Protein AF-A0A976GXJ4-F1 (afdb_monomer)

Solvent-accessible surface area (backbone atoms only — not comparable to full-atom values): 6337 Å² total; per-residue (Å²): 135,76,74,53,68,54,73,50,77,48,75,59,92,49,40,37,40,36,42,38,40,41,40,47,87,89,69,50,74,49,77,41,42,37,38,31,40,56,53,97,73,29,36,42,34,39,32,88,69,38,97,61,32,51,31,41,36,36,75,70,54,93,60,26,36,39,35,39,39,39,38,70,55,95,91,38,47,35,37,37,45,31,43,36,35,54,80,45,102,52,32,34,42,34,41,40,35,38,18,54,74,80,40,82,72,50,74,48,78,48,79,47,70,64,78,134

Mean predicted aligned error: 4.75 Å

Foldseek 3Di:
DDKDKDKDWDDDPFKIKMWIWIADPVRDIDIWIKIWGDDPQKTWIDTPRAPQWTKIWHDPDPQKIWMWIWHADPNWIKIKTKIWHDPDPFKIKMKIWIDTNNHTDDIDIDIGGHDD

Structure (mmCIF, N/CA/C/O backbone):
data_AF-A0A976GXJ4-F1
#
_entry.id   AF-A0A976GXJ4-F1
#
loop_
_atom_site.group_PDB
_atom_site.id
_atom_site.type_symbol
_atom_site.label_atom_id
_atom_site.label_alt_id
_atom_site.label_comp_id
_atom_site.label_asym_id
_atom_site.label_entity_id
_atom_site.label_seq_id
_atom_site.pdbx_PDB_ins_code
_atom_site.Cartn_x
_atom_site.Cartn_y
_atom_site.Cartn_z
_atom_site.occupancy
_atom_site.B_iso_or_equiv
_atom_site.auth_seq_id
_atom_site.auth_comp_id
_atom_site.auth_asym_id
_atom_site.auth_atom_id
_atom_site.pdbx_PDB_model_num
ATOM 1 N N . MET A 1 1 ? 19.105 -3.225 9.639 1.00 48.00 1 MET A N 1
ATOM 2 C CA . MET A 1 1 ? 18.905 -1.930 8.961 1.00 48.00 1 MET A CA 1
ATOM 3 C C . MET A 1 1 ? 17.707 -1.280 9.631 1.00 48.00 1 MET A C 1
ATOM 5 O O . MET A 1 1 ? 16.607 -1.789 9.471 1.00 48.00 1 MET A O 1
ATOM 9 N N . GLU A 1 2 ? 17.917 -0.284 10.491 1.00 47.00 2 GLU A N 1
ATOM 10 C CA . GLU A 1 2 ? 16.800 0.432 11.121 1.00 47.00 2 GLU A CA 1
ATOM 11 C C . GLU A 1 2 ? 16.298 1.499 10.155 1.00 47.00 2 GLU A C 1
ATOM 13 O O . GLU A 1 2 ? 17.052 2.379 9.750 1.00 47.00 2 GLU A O 1
ATOM 18 N N . LEU A 1 3 ? 15.033 1.389 9.764 1.00 57.44 3 LEU A N 1
ATOM 19 C CA . LEU A 1 3 ? 14.356 2.358 8.919 1.00 57.44 3 LEU A CA 1
ATOM 20 C C . LEU A 1 3 ? 13.410 3.146 9.821 1.00 57.44 3 LEU A C 1
ATOM 22 O O . LEU A 1 3 ? 12.465 2.584 10.376 1.00 57.44 3 LEU A O 1
ATOM 26 N N . LYS A 1 4 ? 13.691 4.437 10.013 1.00 73.25 4 LYS A N 1
ATOM 27 C CA . LYS A 1 4 ? 12.812 5.322 10.779 1.00 73.25 4 LYS A CA 1
ATOM 28 C C . LYS A 1 4 ? 11.875 6.007 9.8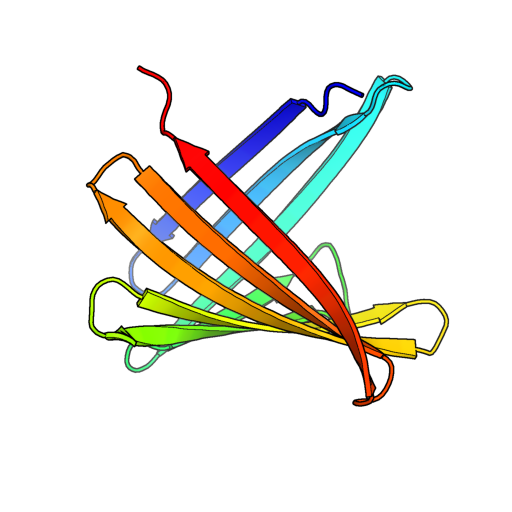05 1.00 73.25 4 LYS A C 1
ATOM 30 O O . LYS A 1 4 ? 12.302 6.766 8.939 1.00 73.25 4 LYS A O 1
ATOM 35 N N . GLY A 1 5 ? 10.593 5.698 9.940 1.00 78.25 5 GLY A N 1
ATOM 36 C CA . GLY A 1 5 ? 9.545 6.299 9.137 1.00 78.25 5 GLY A CA 1
ATOM 37 C C . GLY A 1 5 ? 8.430 6.835 10.015 1.00 78.25 5 GLY A C 1
ATOM 38 O O . GLY A 1 5 ? 8.030 6.182 10.977 1.00 78.25 5 GLY A O 1
ATOM 39 N N . ASN A 1 6 ? 7.907 8.004 9.665 1.00 83.75 6 ASN A N 1
ATOM 40 C CA . ASN A 1 6 ? 6.625 8.474 10.174 1.00 83.75 6 ASN A CA 1
ATOM 41 C C . ASN A 1 6 ? 5.676 8.714 9.003 1.00 83.75 6 ASN A C 1
ATOM 43 O O . ASN A 1 6 ? 6.099 8.979 7.877 1.00 83.75 6 ASN A O 1
ATOM 47 N N . PHE A 1 7 ? 4.388 8.571 9.274 1.00 86.31 7 PHE A N 1
ATOM 48 C CA . PHE A 1 7 ? 3.342 8.892 8.323 1.00 86.31 7 PHE A CA 1
ATOM 49 C C . PHE A 1 7 ? 2.284 9.712 9.042 1.00 86.31 7 PHE A C 1
ATOM 51 O O . PHE A 1 7 ? 1.877 9.374 10.155 1.00 86.31 7 PHE A O 1
ATOM 58 N N . THR A 1 8 ? 1.839 10.776 8.389 1.00 90.44 8 THR A N 1
ATOM 59 C CA . THR A 1 8 ? 0.738 11.606 8.866 1.00 90.44 8 THR A CA 1
ATOM 60 C C . THR A 1 8 ? -0.369 11.564 7.835 1.00 90.44 8 THR A C 1
ATOM 62 O O . THR A 1 8 ? -0.104 11.662 6.638 1.00 90.44 8 THR A O 1
ATOM 65 N N . ILE A 1 9 ? -1.600 11.384 8.306 1.00 92.75 9 ILE A N 1
ATOM 66 C CA . ILE A 1 9 ? -2.795 11.286 7.473 1.00 92.75 9 ILE A CA 1
ATOM 67 C C . ILE A 1 9 ? -3.775 12.363 7.928 1.00 92.75 9 ILE A C 1
ATOM 69 O O . ILE A 1 9 ? -4.019 12.516 9.125 1.00 92.75 9 ILE A O 1
ATOM 73 N N . TRP A 1 10 ? -4.361 13.067 6.965 1.00 95.00 10 TRP A N 1
ATOM 74 C CA . TRP A 1 10 ? -5.452 14.010 7.170 1.00 95.00 10 TRP A CA 1
ATOM 75 C C . TRP A 1 10 ? -6.601 13.646 6.240 1.00 95.00 10 TRP A C 1
ATOM 77 O O . TRP A 1 10 ? -6.397 13.399 5.051 1.00 95.00 10 TRP A O 1
ATOM 87 N N . ILE A 1 11 ? -7.812 13.624 6.788 1.00 93.44 11 ILE A N 1
ATOM 88 C CA . ILE A 1 11 ? -9.040 13.407 6.027 1.00 93.44 11 ILE A CA 1
ATOM 89 C C . ILE A 1 11 ? -9.964 14.584 6.327 1.00 93.44 11 ILE A C 1
ATOM 91 O O . ILE A 1 11 ? -10.296 14.825 7.488 1.00 93.44 11 ILE A O 1
ATOM 95 N N . GLN A 1 12 ? -10.358 15.328 5.292 1.00 94.50 12 GLN A N 1
ATOM 96 C CA . GLN A 1 12 ? -11.275 16.463 5.404 1.00 94.50 12 GLN A CA 1
ATOM 97 C C . GLN A 1 12 ? -12.392 16.323 4.369 1.00 94.50 12 GLN A C 1
ATOM 99 O O . GLN A 1 12 ? -12.172 16.471 3.169 1.00 94.50 12 GLN A O 1
ATOM 104 N N . GLY A 1 13 ? -13.612 16.043 4.834 1.00 93.69 13 GLY A N 1
ATOM 105 C CA . GLY A 1 13 ? -14.724 15.728 3.936 1.00 93.69 13 GLY A CA 1
ATOM 106 C C . GLY A 1 13 ? -14.412 14.476 3.116 1.00 93.69 13 GLY A C 1
ATOM 107 O O . GLY A 1 13 ? -14.201 13.408 3.685 1.00 93.69 13 GLY A O 1
ATOM 108 N N . ASN A 1 14 ? -14.366 14.616 1.791 1.00 94.62 14 ASN A N 1
ATOM 109 C CA . ASN A 1 14 ? -13.982 13.543 0.874 1.00 94.62 14 ASN A CA 1
ATOM 110 C C . ASN A 1 14 ? -12.500 13.582 0.463 1.00 94.62 14 ASN A C 1
ATOM 112 O O . ASN A 1 14 ? -12.079 12.730 -0.309 1.00 94.62 14 ASN A O 1
ATOM 116 N N . GLN A 1 15 ? -11.716 14.540 0.958 1.00 96.56 15 GLN A N 1
ATOM 117 C CA . GLN A 1 15 ? -10.308 14.687 0.601 1.00 96.56 15 GLN A CA 1
ATOM 118 C C . GLN A 1 15 ? -9.421 13.888 1.553 1.00 96.56 15 GLN A C 1
ATOM 120 O O . GLN A 1 15 ? -9.615 13.899 2.772 1.00 96.56 15 GLN A O 1
ATOM 125 N N . TYR A 1 16 ? -8.426 13.221 0.983 1.00 95.69 16 TYR A N 1
ATOM 126 C CA . TYR A 1 16 ? -7.410 12.442 1.672 1.00 95.69 16 TYR A CA 1
ATOM 127 C C . TYR A 1 16 ? -6.032 13.032 1.390 1.00 95.69 16 TYR A C 1
ATOM 129 O O . TYR A 1 16 ? -5.659 13.252 0.238 1.00 95.69 16 TYR A O 1
ATOM 137 N N . HIS A 1 17 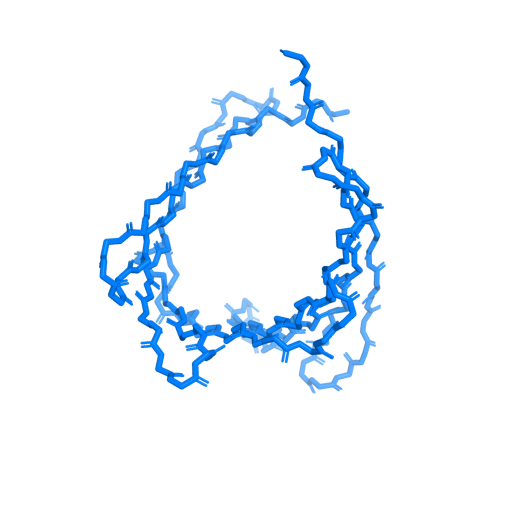? -5.241 13.218 2.440 1.00 95.81 17 HIS A N 1
ATOM 138 C CA . HIS A 1 17 ? -3.847 13.622 2.340 1.00 95.81 17 HIS A CA 1
ATOM 139 C C . HIS A 1 17 ? -2.989 12.733 3.229 1.00 95.81 17 HIS A C 1
ATOM 141 O O . HIS A 1 17 ? -3.319 12.498 4.391 1.00 95.81 17 HIS A O 1
ATOM 147 N N . GLN A 1 18 ? -1.859 12.276 2.700 1.00 94.50 18 GLN A N 1
ATOM 148 C CA . GLN A 1 18 ? -0.858 11.540 3.457 1.00 94.50 18 GLN A CA 1
ATOM 149 C C . GLN A 1 18 ? 0.543 12.038 3.117 1.00 94.50 18 GLN A C 1
ATOM 151 O O . GLN A 1 18 ? 0.899 12.196 1.949 1.00 94.50 18 GLN A O 1
ATOM 156 N N . VAL A 1 19 ? 1.354 12.225 4.155 1.00 94.50 19 VAL A N 1
ATOM 157 C CA . VAL A 1 19 ? 2.780 12.532 4.041 1.00 94.50 19 VAL A CA 1
ATOM 158 C C . VAL A 1 19 ? 3.563 11.430 4.732 1.00 94.50 19 VAL A C 1
ATOM 160 O O . VAL A 1 19 ? 3.364 11.187 5.922 1.00 94.50 19 VAL A O 1
ATOM 163 N N . ASN A 1 20 ? 4.461 10.782 3.991 1.00 91.50 20 ASN A N 1
ATOM 164 C CA . ASN A 1 20 ? 5.380 9.784 4.525 1.00 91.50 20 ASN A CA 1
ATOM 165 C C . ASN A 1 20 ? 6.785 10.371 4.558 1.00 91.50 20 ASN A C 1
ATOM 167 O O . ASN A 1 20 ? 7.295 10.797 3.525 1.00 91.50 20 ASN A O 1
ATOM 171 N N . ASN A 1 21 ? 7.426 10.334 5.718 1.00 90.94 21 ASN A N 1
ATOM 172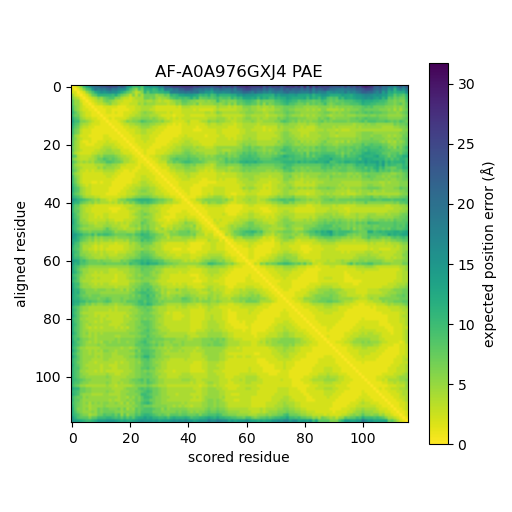 C CA . ASN A 1 21 ? 8.817 10.729 5.881 1.00 90.94 21 ASN A CA 1
ATOM 173 C C . ASN A 1 21 ? 9.656 9.496 6.193 1.00 90.94 21 ASN A C 1
ATOM 175 O O . ASN A 1 21 ? 9.319 8.747 7.110 1.00 90.94 21 ASN A O 1
ATOM 179 N N . TYR A 1 22 ? 10.751 9.323 5.462 1.00 88.56 22 TYR A N 1
ATOM 180 C CA . TYR A 1 22 ? 11.715 8.243 5.638 1.00 88.56 22 TYR A CA 1
ATOM 181 C C . TYR A 1 22 ? 13.108 8.815 5.881 1.00 88.56 22 TYR A C 1
ATOM 183 O O . TYR A 1 22 ? 13.522 9.746 5.190 1.00 88.56 22 TYR A O 1
ATOM 191 N N . GLU A 1 23 ? 13.829 8.228 6.832 1.00 89.81 23 GLU A N 1
ATOM 192 C CA . GLU A 1 23 ? 15.256 8.450 7.059 1.00 89.81 23 GLU A CA 1
ATOM 193 C C . GLU A 1 23 ? 16.001 7.122 6.888 1.00 89.81 23 GLU A C 1
ATOM 195 O O . GLU A 1 23 ? 15.651 6.110 7.509 1.00 89.81 23 GLU A O 1
ATOM 200 N N . TYR A 1 24 ? 16.999 7.128 6.008 1.00 85.56 24 TYR A N 1
ATOM 201 C CA . TYR A 1 24 ? 17.810 5.961 5.675 1.00 85.56 24 TYR A CA 1
ATOM 202 C C . TYR A 1 24 ? 19.097 5.933 6.505 1.00 85.56 24 TYR A C 1
ATOM 204 O O . TYR A 1 24 ? 19.512 6.926 7.101 1.00 85.56 24 TYR A O 1
ATOM 212 N N . SER A 1 25 ? 19.759 4.775 6.535 1.00 85.06 25 SER A N 1
ATOM 213 C CA . SER A 1 25 ? 20.984 4.568 7.319 1.00 85.06 25 SER A CA 1
ATOM 214 C C . SER A 1 25 ? 22.169 5.426 6.869 1.00 85.06 25 SER A C 1
ATOM 216 O O . SER A 1 25 ? 23.089 5.638 7.650 1.00 85.06 25 SER A O 1
ATOM 218 N N . ASP A 1 26 ? 22.157 5.904 5.624 1.00 88.69 26 ASP A N 1
ATOM 219 C CA . ASP A 1 26 ? 23.149 6.841 5.085 1.00 88.69 26 ASP A CA 1
ATOM 220 C C . ASP A 1 26 ? 22.848 8.311 5.446 1.00 88.69 26 ASP A C 1
ATOM 222 O O . ASP A 1 26 ? 23.575 9.213 5.035 1.00 88.69 26 ASP A O 1
ATOM 226 N N . GLY A 1 27 ? 21.786 8.560 6.222 1.00 88.94 27 GLY A N 1
ATOM 227 C CA . GLY A 1 27 ? 21.324 9.891 6.611 1.00 88.94 27 GLY A CA 1
ATOM 228 C C . GLY A 1 27 ? 20.479 10.595 5.547 1.00 88.94 27 GLY A C 1
ATOM 229 O O . GLY A 1 27 ? 20.007 11.709 5.792 1.00 88.94 27 GLY A O 1
ATOM 230 N N . SER A 1 28 ? 20.256 9.978 4.382 1.00 88.81 28 SER A N 1
ATOM 231 C CA . SER A 1 28 ? 19.358 10.533 3.374 1.00 88.81 28 SER A CA 1
ATOM 232 C C . SER A 1 28 ? 17.912 10.533 3.874 1.00 88.81 28 SER A C 1
ATOM 234 O O . SER A 1 28 ? 17.494 9.702 4.688 1.00 88.81 28 SER A O 1
ATOM 236 N N . ARG A 1 29 ? 17.137 11.514 3.404 1.00 91.62 29 ARG A N 1
ATOM 237 C CA . ARG A 1 29 ? 15.741 11.710 3.796 1.00 91.62 29 ARG A CA 1
ATOM 238 C C . ARG A 1 29 ? 14.861 11.824 2.571 1.00 91.62 29 ARG A C 1
ATOM 240 O O . ARG A 1 29 ? 15.197 12.536 1.628 1.00 91.62 29 ARG A O 1
ATOM 247 N N . VAL A 1 30 ? 13.718 11.153 2.613 1.00 91.62 30 VAL A N 1
ATOM 248 C CA . VAL A 1 30 ? 12.720 11.193 1.545 1.00 91.62 30 VAL A CA 1
ATOM 249 C C . VAL A 1 30 ? 11.363 11.523 2.145 1.00 91.62 30 VAL A C 1
ATOM 251 O O . VAL A 1 30 ? 10.914 10.864 3.080 1.00 91.62 30 VAL A O 1
ATOM 254 N N . GLN A 1 31 ? 10.709 12.535 1.579 1.00 93.12 31 GLN A N 1
ATOM 255 C CA . GLN A 1 31 ? 9.322 12.874 1.872 1.00 93.12 31 GLN A CA 1
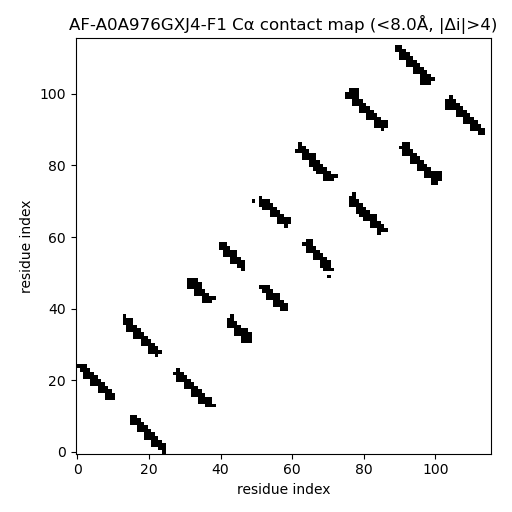ATOM 256 C C . GLN A 1 31 ? 8.460 12.523 0.659 1.00 93.12 31 GLN A C 1
ATOM 258 O O . GLN A 1 31 ? 8.676 13.051 -0.433 1.00 93.12 31 GLN A O 1
ATOM 263 N N . LEU A 1 32 ? 7.469 11.659 0.860 1.00 91.31 32 LEU A N 1
ATOM 264 C CA . LEU A 1 32 ? 6.500 11.270 -0.157 1.00 91.31 32 LEU A CA 1
ATOM 265 C C . LEU A 1 32 ? 5.136 11.861 0.172 1.00 91.31 32 LEU A C 1
ATOM 267 O O . LEU A 1 32 ? 4.665 11.757 1.304 1.00 91.31 32 LEU A O 1
ATOM 271 N N . ASN A 1 33 ? 4.500 12.452 -0.832 1.00 93.88 33 ASN A N 1
ATOM 272 C CA . ASN A 1 33 ? 3.196 13.083 -0.708 1.00 93.88 33 ASN A CA 1
ATOM 273 C C . ASN A 1 33 ? 2.167 12.306 -1.528 1.00 93.88 33 ASN A C 1
ATOM 275 O O . ASN A 1 33 ? 2.342 12.085 -2.731 1.00 93.88 33 ASN A O 1
ATOM 279 N N . PHE A 1 34 ? 1.077 11.926 -0.872 1.00 93.50 34 PHE A N 1
ATOM 280 C CA . PHE A 1 34 ? -0.061 11.248 -1.475 1.00 93.50 34 PHE A CA 1
ATOM 281 C C . PHE A 1 34 ? -1.325 12.045 -1.199 1.00 93.50 34 PHE A C 1
ATOM 283 O O . PHE A 1 34 ? -1.522 12.592 -0.113 1.00 93.50 34 PHE A O 1
ATOM 290 N N . GLN A 1 35 ? -2.172 12.123 -2.208 1.00 95.31 35 GLN A N 1
ATOM 291 C CA . GLN A 1 35 ? -3.424 12.857 -2.188 1.00 95.31 35 GLN A CA 1
ATOM 292 C C . GLN A 1 35 ? -4.501 11.950 -2.765 1.00 95.31 35 GLN A C 1
ATOM 294 O O . GLN A 1 35 ? -4.193 11.016 -3.507 1.00 95.31 35 GLN A O 1
ATOM 299 N N . GLY A 1 36 ? -5.754 12.180 -2.415 1.00 95.50 36 GLY A N 1
ATOM 300 C CA . GLY A 1 36 ? -6.829 11.369 -2.944 1.00 95.50 36 GLY A CA 1
ATOM 301 C C . GLY A 1 36 ? -8.208 11.889 -2.611 1.00 95.50 36 GLY A C 1
ATOM 302 O O . GLY A 1 36 ? -8.374 12.786 -1.789 1.00 95.50 36 GLY A O 1
ATOM 303 N N . GLU A 1 37 ? -9.195 11.277 -3.246 1.00 96.81 37 GLU A N 1
ATOM 304 C CA . GLU A 1 37 ? -10.601 11.602 -3.073 1.00 96.81 37 GLU A CA 1
ATOM 305 C C . GLU A 1 37 ? -11.417 10.331 -2.832 1.00 96.81 37 GLU A C 1
ATOM 307 O O . GLU A 1 37 ? -11.213 9.297 -3.478 1.00 96.81 37 GLU A O 1
ATOM 312 N N . PHE A 1 38 ? -12.338 10.413 -1.876 1.00 95.31 38 PHE A N 1
ATOM 313 C CA . PHE A 1 38 ? -13.320 9.379 -1.599 1.00 95.31 38 PHE A CA 1
ATOM 314 C C . PHE A 1 38 ? -14.554 9.558 -2.485 1.00 95.31 38 PHE A C 1
ATOM 316 O O . PHE A 1 38 ? -15.270 10.555 -2.393 1.00 95.31 38 PHE A O 1
ATOM 323 N N . GLU A 1 39 ? -14.871 8.525 -3.256 1.00 95.19 39 GLU A N 1
ATOM 324 C CA . GLU A 1 39 ? -16.102 8.403 -4.031 1.00 95.19 39 GLU A CA 1
ATOM 325 C C . GLU A 1 39 ? -16.722 7.029 -3.766 1.00 95.19 39 GLU A C 1
ATOM 327 O O . GLU A 1 39 ? -16.077 6.006 -3.966 1.00 95.19 39 GLU A O 1
ATOM 332 N N . GLN A 1 40 ? -17.978 6.975 -3.308 1.00 90.19 40 GLN A N 1
ATOM 333 C CA . GLN A 1 40 ? -18.711 5.710 -3.109 1.00 90.19 40 GLN A CA 1
ATOM 334 C C . GLN A 1 40 ? -17.940 4.648 -2.286 1.00 90.19 40 GLN A C 1
ATOM 336 O O . GLN A 1 40 ? -17.970 3.465 -2.609 1.00 90.19 40 GLN A O 1
ATOM 341 N N . ARG A 1 41 ? -17.263 5.066 -1.201 1.00 85.81 41 ARG A N 1
ATOM 342 C CA . ARG A 1 41 ? -16.399 4.219 -0.338 1.00 85.81 41 ARG A CA 1
ATOM 343 C C . ARG A 1 41 ? -15.115 3.699 -1.002 1.00 85.81 41 ARG A C 1
ATOM 345 O O . ARG A 1 41 ? -14.426 2.861 -0.426 1.00 85.81 41 ARG A O 1
ATOM 352 N N . ILE A 1 42 ? -14.769 4.217 -2.174 1.00 94.81 42 ILE A N 1
ATOM 353 C CA . ILE A 1 42 ? -13.503 3.965 -2.856 1.00 94.81 42 ILE A CA 1
ATOM 354 C C . ILE A 1 42 ? -12.645 5.215 -2.706 1.00 94.81 42 ILE A C 1
ATOM 356 O O . ILE A 1 42 ? -13.080 6.317 -3.030 1.00 94.81 42 ILE A O 1
ATOM 360 N N . LEU A 1 43 ? -11.421 5.047 -2.222 1.00 96.12 43 LEU A N 1
ATOM 361 C CA . LEU A 1 43 ? -10.412 6.093 -2.220 1.00 96.12 43 LEU A CA 1
ATOM 362 C C . LEU A 1 43 ? -9.595 5.983 -3.504 1.00 96.12 43 LEU A C 1
ATOM 364 O O . LEU A 1 43 ? -8.925 4.976 -3.722 1.00 96.12 43 LEU A O 1
ATOM 368 N N . LYS A 1 44 ? -9.618 7.017 -4.339 1.00 96.19 44 LYS A N 1
ATOM 369 C CA . LYS A 1 44 ? -8.706 7.159 -5.478 1.00 96.19 44 LYS A CA 1
ATOM 370 C C . LYS A 1 44 ? -7.525 8.004 -5.030 1.00 96.19 44 LYS A C 1
ATOM 372 O O . LYS A 1 44 ? -7.732 9.119 -4.568 1.00 96.19 44 LYS A O 1
ATOM 377 N N . LEU A 1 45 ? -6.309 7.487 -5.154 1.00 94.62 45 LEU A N 1
ATOM 378 C CA . LEU A 1 45 ? -5.089 8.179 -4.765 1.00 94.62 45 LEU A CA 1
ATOM 379 C C . LEU A 1 45 ? -4.219 8.500 -5.972 1.00 94.62 45 LEU A C 1
ATOM 381 O O . LEU A 1 45 ? -4.142 7.745 -6.942 1.00 94.62 45 LEU A O 1
ATOM 385 N N . TYR A 1 46 ? -3.491 9.592 -5.832 1.00 92.88 46 TYR A N 1
ATOM 386 C CA . TYR A 1 46 ? -2.423 10.020 -6.707 1.00 92.88 46 TYR A CA 1
ATOM 387 C C . TYR A 1 46 ? -1.265 10.553 -5.857 1.00 92.88 46 TYR A C 1
ATOM 389 O O . TYR A 1 46 ? -1.411 10.832 -4.663 1.00 92.88 46 TYR A O 1
ATOM 397 N N . SER A 1 47 ? -0.080 10.659 -6.448 1.00 90.50 47 SER A N 1
ATOM 398 C CA . SER A 1 47 ? 1.099 11.182 -5.760 1.00 90.50 47 SER A CA 1
ATOM 399 C C . SER A 1 47 ? 1.622 12.418 -6.471 1.00 90.50 47 SER A C 1
ATOM 401 O O . SER A 1 47 ? 1.724 12.440 -7.692 1.00 90.50 47 SER A O 1
ATOM 403 N N . SER A 1 48 ? 2.004 13.441 -5.707 1.00 87.44 48 SER A N 1
ATOM 404 C CA . SER A 1 48 ? 2.819 14.535 -6.248 1.00 87.44 48 SER A CA 1
ATOM 405 C C . SER A 1 48 ? 4.314 14.197 -6.254 1.00 87.44 48 SER A C 1
ATOM 407 O O . SER A 1 48 ? 5.103 14.929 -6.844 1.00 87.44 48 SER A O 1
ATOM 409 N N . SER A 1 49 ? 4.709 13.089 -5.617 1.00 85.69 49 SER A N 1
ATOM 410 C CA . SER A 1 49 ? 6.083 12.575 -5.599 1.00 85.69 49 SER A CA 1
ATOM 411 C C . SER A 1 49 ? 6.374 11.588 -6.733 1.00 85.69 49 SER A C 1
ATOM 413 O O . SER A 1 49 ? 7.538 11.396 -7.070 1.00 85.69 49 SER A O 1
ATOM 415 N N . TYR A 1 50 ? 5.341 10.985 -7.3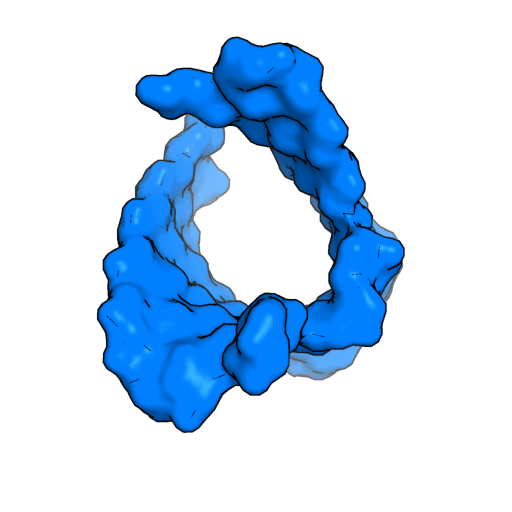28 1.00 82.25 50 TYR A N 1
ATOM 416 C CA . TYR A 1 50 ? 5.452 10.043 -8.444 1.00 82.25 50 TYR A CA 1
ATOM 417 C C . TYR A 1 50 ? 4.434 10.411 -9.523 1.00 82.25 50 TYR A C 1
ATOM 419 O O . TYR A 1 50 ? 3.228 10.284 -9.306 1.00 82.25 50 TYR A O 1
ATOM 427 N N . SER A 1 51 ? 4.912 10.871 -10.682 1.00 80.19 51 SER A N 1
ATOM 428 C CA . SER A 1 51 ? 4.053 11.362 -11.772 1.00 80.19 51 SER A CA 1
ATOM 429 C C . SER A 1 51 ? 3.169 10.282 -12.401 1.00 80.19 51 SER A C 1
ATOM 431 O O . SER A 1 51 ? 2.220 10.594 -13.112 1.00 80.19 51 SER A O 1
ATOM 433 N N . ASP A 1 52 ? 3.485 9.018 -12.154 1.00 82.56 52 ASP A N 1
ATOM 434 C CA . ASP A 1 52 ? 2.888 7.832 -12.753 1.00 82.56 52 ASP A CA 1
ATOM 435 C C . ASP A 1 52 ? 2.228 6.911 -11.714 1.00 82.56 52 ASP A C 1
ATOM 437 O O . ASP A 1 52 ? 2.022 5.726 -11.974 1.00 82.56 52 ASP A O 1
ATOM 441 N N . PHE A 1 53 ? 1.878 7.456 -10.544 1.00 83.88 53 PHE A N 1
ATOM 442 C CA . PHE A 1 53 ? 1.225 6.720 -9.467 1.00 83.88 53 PHE A CA 1
ATOM 443 C C . PHE A 1 53 ? -0.284 6.986 -9.427 1.00 83.88 53 PHE A C 1
ATOM 445 O O . PHE A 1 53 ? -0.723 7.983 -8.846 1.00 8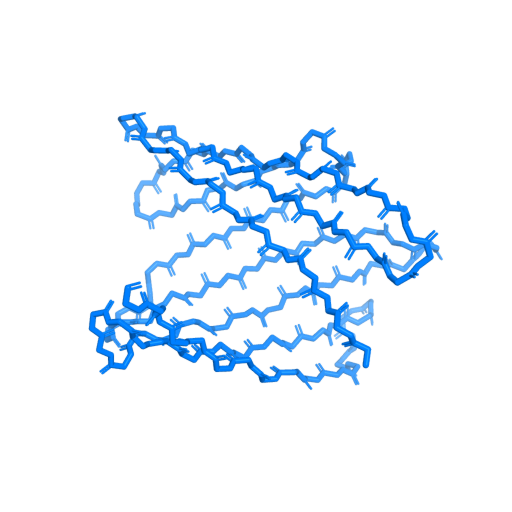3.88 53 PHE A O 1
ATOM 452 N N . PRO A 1 54 ? -1.105 6.083 -9.985 1.00 91.88 54 PRO A N 1
ATOM 453 C CA . PRO A 1 54 ? -2.493 5.931 -9.597 1.00 91.88 54 PRO A CA 1
ATOM 454 C C . PRO A 1 54 ? -2.633 4.775 -8.604 1.00 91.88 54 PRO A C 1
ATOM 456 O O . PRO A 1 54 ? -2.121 3.671 -8.823 1.00 91.88 54 PRO A O 1
ATOM 459 N N . ALA A 1 55 ? -3.406 4.994 -7.545 1.00 95.06 55 ALA A N 1
ATOM 460 C CA . ALA A 1 55 ? -3.832 3.919 -6.668 1.00 95.06 55 ALA A CA 1
ATOM 461 C C . ALA A 1 55 ? -5.318 4.003 -6.328 1.00 95.06 55 ALA A C 1
ATOM 463 O O . ALA A 1 55 ? -5.946 5.054 -6.419 1.00 95.06 55 ALA A O 1
ATOM 464 N N . ILE A 1 56 ? -5.892 2.868 -5.957 1.00 97.06 56 ILE A N 1
ATOM 465 C CA . ILE A 1 56 ? -7.259 2.766 -5.461 1.00 97.06 56 ILE A CA 1
ATOM 466 C C . ILE A 1 56 ? -7.251 1.942 -4.181 1.00 97.06 56 ILE A C 1
ATOM 468 O O . ILE A 1 56 ? -6.559 0.930 -4.108 1.00 97.06 56 ILE A O 1
ATOM 472 N N . ALA A 1 57 ? -8.025 2.359 -3.189 1.00 96.38 57 ALA A N 1
ATOM 473 C CA . ALA A 1 57 ? -8.326 1.563 -2.010 1.00 96.38 57 ALA A CA 1
ATOM 474 C C . ALA A 1 57 ? -9.839 1.413 -1.876 1.00 96.38 57 ALA A C 1
ATOM 476 O O . ALA A 1 57 ? -10.577 2.370 -2.102 1.00 96.38 57 ALA A O 1
ATOM 477 N N . TRP A 1 58 ? -10.309 0.225 -1.520 1.00 95.88 58 TRP A N 1
ATOM 478 C CA . TRP A 1 58 ? -11.730 -0.037 -1.336 1.00 95.88 58 TRP A CA 1
ATOM 479 C C . TRP A 1 58 ? -11.966 -0.972 -0.156 1.00 95.88 58 TRP A C 1
ATOM 481 O O . TRP A 1 58 ? -11.150 -1.845 0.150 1.00 95.88 58 TRP A O 1
ATOM 491 N N . ASP A 1 59 ? -13.098 -0.755 0.506 1.00 94.00 59 ASP A N 1
ATOM 492 C CA . ASP A 1 59 ? -13.602 -1.620 1.567 1.00 94.00 59 ASP A CA 1
ATOM 493 C C . ASP A 1 59 ? -13.952 -3.000 0.990 1.00 94.00 59 ASP A C 1
ATOM 495 O O . ASP A 1 59 ? -14.735 -3.109 0.041 1.00 94.00 59 ASP A O 1
ATOM 499 N N . ALA A 1 60 ? -13.338 -4.046 1.542 1.00 93.12 60 ALA A N 1
ATOM 500 C CA . ALA A 1 60 ? -13.588 -5.439 1.183 1.00 93.12 60 ALA A CA 1
ATOM 501 C C . ALA A 1 60 ? -14.450 -6.169 2.233 1.00 93.12 60 ALA A C 1
ATOM 503 O O . ALA A 1 60 ? -14.718 -7.362 2.084 1.00 93.12 60 ALA A O 1
ATOM 504 N N . GLY A 1 61 ? -14.917 -5.458 3.267 1.00 92.19 61 GLY A N 1
ATOM 505 C CA . GLY A 1 61 ? -15.624 -6.010 4.417 1.00 92.19 61 GLY A CA 1
ATOM 506 C C . GLY A 1 61 ? -14.687 -6.668 5.433 1.00 92.19 61 GLY A C 1
ATOM 507 O O . GLY A 1 61 ? -13.483 -6.757 5.222 1.00 92.19 61 GLY A O 1
ATOM 508 N N . GLN A 1 62 ? -15.253 -7.136 6.552 1.00 91.62 62 GLN A N 1
ATOM 509 C CA . GLN A 1 62 ? -14.536 -7.895 7.594 1.00 91.62 62 GLN A CA 1
ATOM 510 C C . GLN A 1 62 ? -13.246 -7.218 8.095 1.00 91.62 62 GLN A C 1
ATOM 512 O O . GLN A 1 62 ? -12.232 -7.883 8.287 1.00 91.62 62 GLN A O 1
ATOM 517 N N . GLU A 1 63 ? -13.281 -5.897 8.302 1.00 94.88 63 GLU A N 1
ATOM 518 C CA . GLU A 1 63 ? -12.109 -5.112 8.728 1.00 94.88 63 GLU A CA 1
ATOM 519 C C . GLU A 1 63 ? -10.934 -5.145 7.726 1.00 94.88 63 GLU A C 1
ATOM 521 O O . GLU A 1 63 ? -9.781 -4.866 8.078 1.00 94.88 63 GLU A O 1
ATOM 526 N N . THR A 1 64 ? -11.216 -5.476 6.461 1.00 95.25 64 THR A N 1
ATOM 527 C CA . THR A 1 64 ? -10.238 -5.567 5.379 1.00 95.25 64 THR A CA 1
ATOM 528 C C . THR A 1 64 ? -10.420 -4.448 4.357 1.00 95.25 64 THR A C 1
ATOM 530 O O . THR A 1 64 ? -11.503 -4.205 3.827 1.00 95.25 64 THR A O 1
ATOM 533 N N . VAL A 1 65 ? -9.306 -3.809 4.006 1.00 95.25 65 VAL A N 1
ATOM 534 C CA . VAL A 1 65 ? -9.189 -2.904 2.861 1.00 95.25 65 VAL A CA 1
ATOM 535 C C . VAL A 1 65 ? -8.323 -3.568 1.802 1.00 95.25 65 VAL A C 1
ATOM 537 O O . VAL A 1 65 ? -7.233 -4.063 2.095 1.00 95.25 65 VAL A O 1
ATOM 540 N N . CYS A 1 66 ? -8.786 -3.528 0.560 1.00 96.94 66 CYS A N 1
ATOM 541 C CA . CYS A 1 66 ? -7.972 -3.862 -0.597 1.00 96.94 66 CYS A CA 1
ATOM 542 C C . CYS A 1 66 ? -7.404 -2.584 -1.206 1.00 96.94 66 CYS A C 1
ATOM 544 O O . CYS A 1 66 ? -8.072 -1.554 -1.267 1.00 96.94 66 CYS A O 1
ATOM 546 N N . PHE A 1 67 ? -6.164 -2.658 -1.663 1.00 96.75 67 PHE A N 1
ATOM 547 C CA . PHE A 1 67 ? -5.443 -1.562 -2.280 1.00 96.75 67 PHE A CA 1
ATOM 548 C C . PHE A 1 67 ? -4.759 -2.052 -3.549 1.00 96.75 67 PHE A C 1
ATOM 550 O O . PHE A 1 67 ? -4.182 -3.137 -3.586 1.00 96.75 67 PHE A O 1
ATOM 557 N N . ARG A 1 68 ? -4.807 -1.235 -4.595 1.00 96.94 68 ARG A N 1
ATOM 558 C CA . ARG A 1 68 ? -4.050 -1.445 -5.824 1.00 96.94 68 ARG A CA 1
ATOM 559 C C . ARG A 1 68 ? -3.312 -0.172 -6.172 1.00 96.94 68 ARG A C 1
ATOM 561 O O . ARG A 1 68 ? -3.963 0.856 -6.312 1.00 96.94 68 ARG A O 1
ATOM 568 N N . ALA A 1 69 ? -2.012 -0.260 -6.414 1.00 94.94 69 ALA A N 1
ATOM 569 C CA . ALA A 1 69 ? -1.228 0.823 -6.996 1.00 94.94 69 ALA A CA 1
ATOM 570 C C . ALA A 1 69 ? -0.494 0.352 -8.242 1.00 94.94 69 ALA A C 1
ATOM 572 O O . ALA A 1 69 ? -0.065 -0.797 -8.313 1.00 94.94 69 ALA A O 1
ATOM 573 N N . ASN A 1 70 ? -0.308 1.265 -9.186 1.00 93.69 70 ASN A N 1
ATOM 574 C CA . ASN A 1 70 ? 0.612 1.076 -10.296 1.00 93.69 70 ASN A CA 1
ATOM 575 C C . ASN A 1 70 ? 1.752 2.088 -10.188 1.00 93.69 70 ASN A C 1
ATOM 577 O O . ASN A 1 70 ? 1.547 3.206 -9.718 1.00 93.69 70 ASN A O 1
ATOM 581 N N . LYS A 1 71 ? 2.939 1.688 -10.631 1.00 89.94 71 LYS A N 1
ATOM 582 C CA . LYS A 1 71 ? 4.105 2.554 -10.820 1.00 89.94 71 LYS A CA 1
ATOM 583 C C . LYS A 1 71 ? 4.916 2.006 -11.991 1.00 89.94 71 LYS A C 1
ATOM 585 O O . LYS A 1 71 ? 4.980 0.794 -12.168 1.00 89.94 71 LYS A O 1
ATOM 590 N N . THR A 1 72 ? 5.539 2.874 -12.769 1.00 90.56 72 THR A N 1
ATOM 591 C CA . THR A 1 72 ? 6.542 2.509 -13.768 1.00 90.56 72 THR A CA 1
ATOM 592 C C . THR A 1 72 ? 7.929 2.798 -13.210 1.00 90.56 72 THR A C 1
ATOM 594 O O . THR A 1 72 ? 8.220 3.886 -12.719 1.00 90.56 72 THR A O 1
ATOM 597 N N . GLU A 1 73 ? 8.813 1.815 -13.276 1.00 86.81 73 GLU A N 1
ATOM 598 C CA . GLU A 1 73 ? 10.208 1.957 -12.864 1.00 86.81 73 GLU A CA 1
ATOM 599 C C . GLU A 1 73 ? 11.076 1.233 -13.885 1.00 86.81 73 GLU A C 1
ATOM 601 O O . GLU A 1 73 ? 10.767 0.106 -14.260 1.00 86.81 73 GLU A O 1
ATOM 606 N N . ASP A 1 74 ? 12.090 1.912 -14.424 1.00 89.19 74 ASP A N 1
ATOM 607 C CA . ASP A 1 74 ? 12.986 1.370 -15.456 1.00 89.19 74 ASP A CA 1
ATOM 608 C C . ASP A 1 74 ? 12.264 0.717 -16.659 1.00 89.19 74 ASP A C 1
ATOM 610 O O . ASP A 1 74 ? 12.671 -0.323 -17.173 1.00 89.19 74 ASP A O 1
ATOM 614 N N . ASN A 1 75 ? 11.180 1.348 -17.138 1.00 90.31 75 ASN A N 1
ATOM 615 C CA . ASN A 1 75 ? 10.287 0.851 -18.204 1.00 90.31 75 ASN A CA 1
ATOM 616 C C . ASN A 1 75 ? 9.525 -0.449 -17.877 1.00 90.31 75 ASN A C 1
ATOM 618 O O . ASN A 1 75 ? 8.974 -1.086 -18.777 1.00 90.31 75 ASN A O 1
ATOM 622 N N . VAL A 1 76 ? 9.451 -0.836 -16.605 1.00 93.19 76 VAL A N 1
ATOM 623 C CA . VAL A 1 76 ? 8.639 -1.956 -16.124 1.00 93.19 76 VAL A CA 1
ATOM 624 C C . VAL A 1 76 ? 7.403 -1.411 -15.421 1.00 93.19 76 VAL A C 1
ATOM 626 O O . VAL A 1 76 ? 7.513 -0.593 -14.508 1.00 93.19 76 VAL A O 1
ATOM 629 N N . LEU A 1 77 ? 6.219 -1.880 -15.824 1.00 93.44 77 LEU A N 1
ATOM 630 C CA . LEU A 1 77 ? 4.991 -1.613 -15.082 1.00 93.44 77 LEU A CA 1
ATOM 631 C C . LEU A 1 77 ? 4.944 -2.535 -13.866 1.00 93.44 77 LEU A C 1
ATOM 633 O O . LEU A 1 77 ? 4.850 -3.755 -14.003 1.00 93.44 77 LEU A O 1
ATOM 637 N N . ILE A 1 78 ? 4.964 -1.936 -12.685 1.00 95.19 78 ILE A N 1
ATOM 638 C CA . ILE A 1 78 ? 4.816 -2.621 -11.411 1.00 95.19 78 ILE A CA 1
ATOM 639 C C . ILE A 1 78 ? 3.396 -2.386 -10.905 1.00 95.19 78 ILE A C 1
ATOM 641 O O . ILE A 1 78 ? 2.983 -1.246 -10.681 1.00 95.19 78 ILE A O 1
ATOM 645 N N . THR A 1 79 ? 2.651 -3.468 -10.698 1.00 96.44 79 THR A N 1
ATOM 646 C CA . THR A 1 79 ? 1.353 -3.437 -10.019 1.00 96.44 79 THR A CA 1
ATOM 647 C C . THR A 1 79 ? 1.503 -4.017 -8.624 1.00 96.44 79 THR A C 1
ATOM 649 O O . THR A 1 79 ? 1.892 -5.171 -8.458 1.00 96.44 79 THR A O 1
ATOM 652 N N . PHE A 1 80 ? 1.144 -3.229 -7.618 1.00 96.00 80 PHE A N 1
ATOM 653 C CA . PHE A 1 80 ? 1.036 -3.674 -6.238 1.00 96.00 80 PHE A CA 1
ATOM 654 C C . PHE A 1 80 ? -0.422 -3.977 -5.919 1.00 96.00 80 PHE A C 1
ATOM 656 O O . PHE A 1 80 ? -1.278 -3.108 -6.080 1.00 96.00 80 PHE A O 1
ATOM 663 N N . MET A 1 81 ? -0.693 -5.187 -5.439 1.00 97.75 81 MET A N 1
ATOM 664 C CA . MET A 1 81 ? -1.980 -5.587 -4.872 1.00 97.75 81 MET A CA 1
ATOM 665 C C . MET A 1 81 ? -1.785 -5.839 -3.384 1.00 97.75 81 MET A C 1
ATOM 667 O O . MET A 1 81 ? -1.061 -6.755 -3.002 1.00 97.75 81 MET A O 1
ATOM 671 N N . GLU A 1 82 ? -2.414 -5.029 -2.543 1.00 97.56 82 GLU A N 1
ATOM 672 C CA . GLU A 1 82 ? -2.292 -5.124 -1.095 1.00 97.56 82 GLU A CA 1
ATOM 673 C C . GLU A 1 82 ? -3.640 -5.415 -0.438 1.00 97.56 82 GLU A C 1
ATOM 675 O O . GLU A 1 82 ? -4.660 -4.822 -0.782 1.00 97.56 82 GLU A O 1
ATOM 680 N N . THR A 1 83 ? -3.636 -6.314 0.542 1.00 97.56 83 THR A N 1
ATOM 681 C CA . THR A 1 83 ? -4.734 -6.474 1.498 1.00 97.56 83 THR A CA 1
ATOM 682 C C . THR A 1 83 ? -4.265 -6.005 2.861 1.00 97.56 83 THR A C 1
ATOM 684 O O . THR A 1 83 ? -3.152 -6.310 3.288 1.00 97.56 83 THR A O 1
ATOM 687 N N . MET A 1 84 ? -5.107 -5.250 3.556 1.00 96.88 84 MET A N 1
ATOM 688 C CA . MET A 1 84 ? -4.822 -4.710 4.880 1.00 96.88 84 MET A CA 1
ATOM 689 C C . MET A 1 84 ? -5.963 -5.099 5.800 1.00 96.88 84 MET A C 1
ATOM 691 O O . MET A 1 84 ? -7.086 -4.675 5.564 1.00 96.88 84 MET A O 1
ATOM 695 N N . THR A 1 85 ? -5.681 -5.895 6.826 1.00 97.00 85 THR A N 1
ATOM 696 C CA . THR A 1 85 ? -6.692 -6.364 7.781 1.00 97.00 85 THR A CA 1
ATOM 697 C C . THR A 1 85 ? -6.385 -5.816 9.161 1.00 97.00 85 THR A C 1
ATOM 699 O O . THR A 1 85 ? -5.262 -5.958 9.658 1.00 97.00 85 THR A O 1
ATOM 702 N N . LEU A 1 86 ? -7.377 -5.177 9.772 1.00 95.81 86 LEU A N 1
ATOM 703 C CA . LEU A 1 86 ? -7.310 -4.734 11.156 1.00 95.81 86 LEU A CA 1
ATOM 704 C C . LEU A 1 86 ? -7.685 -5.915 12.064 1.00 95.81 86 LEU A C 1
ATOM 706 O O . LEU A 1 86 ? -8.801 -6.418 12.015 1.00 95.81 86 LEU A O 1
ATOM 710 N N . LEU A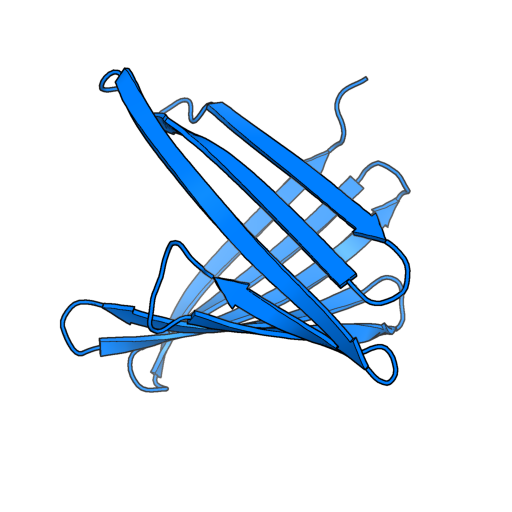 1 87 ? -6.733 -6.389 12.868 1.00 94.44 87 LEU A N 1
ATOM 711 C CA . LEU A 1 87 ? -6.938 -7.496 13.811 1.00 94.44 87 LEU A CA 1
ATOM 712 C C . LEU A 1 87 ? -7.474 -7.000 15.161 1.00 94.44 87 LEU A C 1
ATOM 714 O O . LEU A 1 87 ? -8.167 -7.723 15.871 1.00 94.44 87 LEU A O 1
ATOM 718 N N . SER A 1 88 ? -7.131 -5.765 15.522 1.00 94.06 88 SER A N 1
ATOM 719 C CA . SER A 1 88 ? -7.695 -5.005 16.638 1.00 94.06 88 SER A CA 1
ATOM 720 C C . SER A 1 88 ? -7.445 -3.514 16.407 1.00 94.06 88 SER A C 1
ATOM 722 O O . SER A 1 88 ? -6.674 -3.152 15.521 1.00 94.06 88 SER A O 1
ATOM 724 N N . GLU A 1 89 ? -8.027 -2.633 17.224 1.00 91.06 89 GLU A N 1
ATOM 725 C CA . GLU A 1 89 ? -7.876 -1.169 17.097 1.00 91.06 89 GLU A CA 1
ATOM 726 C C . GLU A 1 89 ? -6.412 -0.701 16.946 1.00 91.06 89 GLU A C 1
ATOM 728 O O . GLU A 1 89 ? -6.124 0.269 16.247 1.00 91.06 89 GLU A O 1
ATOM 733 N N . ASN A 1 90 ? -5.472 -1.424 17.559 1.00 93.56 90 ASN A N 1
ATOM 734 C CA . ASN A 1 90 ? -4.053 -1.075 17.591 1.00 93.56 90 ASN A CA 1
ATOM 735 C C . ASN A 1 90 ? -3.162 -2.071 16.837 1.00 93.56 90 ASN A C 1
ATOM 737 O O . ASN A 1 90 ? -1.938 -2.012 16.967 1.00 93.56 90 ASN A O 1
ATOM 741 N N . HIS A 1 91 ? -3.745 -2.984 16.057 1.00 93.94 91 HIS A N 1
ATOM 742 C CA . HIS A 1 91 ? -3.009 -4.055 15.401 1.00 93.94 91 HIS A CA 1
ATOM 743 C C . HIS A 1 91 ? -3.546 -4.336 13.997 1.00 93.94 91 HIS A C 1
ATOM 745 O O . HIS A 1 91 ? -4.709 -4.692 13.824 1.00 93.94 91 HIS A O 1
ATOM 751 N N . ARG A 1 92 ? -2.681 -4.234 12.984 1.00 95.25 92 ARG A N 1
ATOM 752 C CA . ARG A 1 92 ? -3.011 -4.609 11.606 1.00 95.25 92 ARG A CA 1
ATOM 753 C C . ARG A 1 92 ? -1.936 -5.472 10.968 1.00 95.25 92 ARG A C 1
ATOM 755 O O . ARG A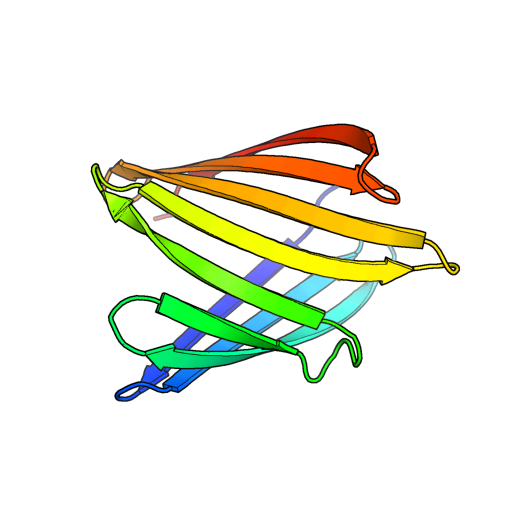 1 92 ? -0.745 -5.284 11.218 1.00 95.25 92 ARG A O 1
ATOM 762 N N . VAL A 1 93 ? -2.370 -6.313 10.043 1.00 95.81 93 VAL A N 1
ATOM 763 C CA . VAL A 1 93 ? -1.509 -7.074 9.136 1.00 95.81 93 VAL A CA 1
ATOM 764 C C . VAL A 1 93 ? -1.786 -6.660 7.706 1.00 95.81 93 VAL A C 1
ATOM 766 O O . VAL A 1 93 ? -2.910 -6.300 7.351 1.00 95.81 93 VAL A O 1
ATOM 769 N N . ARG A 1 94 ? -0.747 -6.676 6.878 1.00 96.62 94 ARG A N 1
ATOM 770 C CA . ARG A 1 94 ? -0.857 -6.353 5.461 1.00 96.62 94 ARG A CA 1
ATOM 771 C C . ARG A 1 94 ? -0.068 -7.354 4.640 1.00 96.62 94 ARG A C 1
ATOM 773 O O . ARG A 1 94 ? 1.030 -7.737 5.045 1.00 96.62 94 ARG A O 1
ATOM 780 N N . SER A 1 95 ? -0.619 -7.751 3.502 1.00 97.12 95 SER A N 1
ATOM 781 C CA . SER A 1 95 ? 0.094 -8.537 2.499 1.00 97.12 95 SER A CA 1
ATOM 782 C C . SER A 1 95 ? 0.124 -7.760 1.197 1.00 97.12 95 SER A C 1
ATOM 784 O O . SER A 1 95 ? -0.924 -7.308 0.751 1.00 97.12 95 SER A O 1
ATOM 786 N N . THR A 1 96 ? 1.302 -7.593 0.607 1.00 97.81 96 THR A N 1
ATOM 787 C CA . THR A 1 96 ? 1.482 -6.869 -0.654 1.00 97.81 96 THR A CA 1
ATOM 788 C C . THR A 1 96 ? 2.107 -7.809 -1.667 1.00 97.81 96 THR A C 1
ATOM 790 O O . THR A 1 96 ? 3.235 -8.262 -1.477 1.00 97.81 96 THR A O 1
ATOM 793 N N . GLN A 1 97 ? 1.377 -8.094 -2.737 1.00 98.25 97 GLN A N 1
ATOM 794 C CA . GLN A 1 97 ? 1.862 -8.800 -3.916 1.00 98.25 97 GLN A CA 1
ATOM 795 C C . GLN A 1 97 ? 2.358 -7.781 -4.940 1.00 98.25 97 GLN A C 1
ATOM 797 O O . GLN A 1 97 ? 1.687 -6.774 -5.175 1.00 98.25 97 GLN A O 1
ATOM 802 N N . ALA A 1 98 ? 3.506 -8.049 -5.553 1.00 97.38 98 ALA A N 1
ATOM 803 C CA . ALA A 1 98 ? 4.040 -7.270 -6.659 1.00 97.38 98 ALA A CA 1
ATOM 804 C C . ALA A 1 98 ? 3.973 -8.086 -7.953 1.00 97.38 98 ALA A C 1
ATOM 806 O O . ALA A 1 98 ? 4.323 -9.269 -7.986 1.00 97.38 98 ALA A O 1
ATOM 807 N N . PHE A 1 99 ? 3.524 -7.432 -9.019 1.00 97.94 99 PHE A N 1
ATOM 808 C CA . PHE A 1 99 ? 3.467 -7.984 -10.363 1.00 97.94 99 PHE A CA 1
ATOM 809 C C . PHE A 1 99 ? 4.298 -7.109 -11.295 1.00 97.94 99 PHE A C 1
ATOM 811 O O . PHE A 1 99 ? 4.046 -5.908 -11.390 1.00 97.94 99 PHE A O 1
ATOM 818 N N . LEU A 1 100 ? 5.249 -7.708 -12.006 1.00 96.81 100 LEU A N 1
ATOM 819 C CA . LEU A 1 100 ? 6.075 -7.043 -13.011 1.00 96.81 100 LEU A CA 1
ATOM 820 C C . LEU A 1 100 ? 5.517 -7.369 -14.393 1.00 96.81 100 LEU A C 1
ATOM 822 O O . LEU A 1 100 ? 5.479 -8.531 -14.797 1.00 96.81 100 LEU A O 1
ATOM 826 N N . ASN A 1 101 ? 5.027 -6.356 -15.109 1.00 96.06 101 ASN A N 1
ATOM 827 C CA . ASN A 1 101 ? 4.333 -6.517 -16.391 1.00 96.06 101 ASN A CA 1
ATOM 828 C C . ASN A 1 101 ? 3.222 -7.591 -16.340 1.00 96.06 101 ASN A C 1
ATOM 830 O O . ASN A 1 101 ? 3.031 -8.362 -17.278 1.00 96.06 101 ASN A O 1
ATOM 834 N N . GLY A 1 102 ? 2.500 -7.655 -15.214 1.00 96.00 102 GLY A N 1
ATOM 835 C CA . GLY A 1 102 ? 1.413 -8.612 -14.978 1.00 96.00 102 GLY A CA 1
ATOM 836 C C . GLY A 1 102 ? 1.850 -10.011 -14.526 1.00 96.00 102 GLY A C 1
ATOM 837 O O . GLY A 1 102 ? 0.990 -10.832 -14.212 1.00 96.00 102 GLY A O 1
ATOM 838 N N . VAL A 1 103 ? 3.152 -10.290 -14.443 1.00 97.81 103 VAL A N 1
ATOM 839 C CA . VAL A 1 103 ? 3.685 -11.558 -13.928 1.00 97.81 103 VAL A CA 1
ATOM 840 C C . VAL A 1 103 ? 3.943 -11.419 -12.434 1.00 97.81 103 VAL A C 1
ATOM 842 O O . VAL A 1 103 ? 4.595 -10.468 -12.013 1.00 97.81 103 VAL A O 1
ATOM 845 N N . PHE A 1 104 ? 3.424 -12.352 -11.631 1.00 97.69 104 PHE A N 1
ATOM 846 C CA . PHE A 1 104 ? 3.721 -12.397 -10.199 1.00 97.69 104 PHE A CA 1
ATOM 847 C C . PHE A 1 104 ? 5.233 -12.475 -9.985 1.00 97.69 104 PHE A C 1
ATOM 849 O O . PHE A 1 104 ? 5.893 -13.350 -10.544 1.00 97.69 104 PHE A O 1
ATOM 856 N N . ASP A 1 105 ? 5.752 -11.576 -9.163 1.00 97.75 105 ASP A N 1
ATOM 857 C CA . ASP A 1 105 ? 7.174 -11.499 -8.845 1.00 97.75 105 ASP A CA 1
ATOM 858 C C . ASP A 1 105 ? 7.420 -11.861 -7.382 1.00 97.75 105 ASP A C 1
ATOM 860 O O . ASP A 1 105 ? 8.222 -12.741 -7.066 1.00 97.75 105 ASP A O 1
ATOM 864 N N . SER A 1 106 ? 6.685 -11.221 -6.474 1.00 97.12 106 SER A N 1
ATOM 865 C CA . SER A 1 106 ? 6.935 -11.361 -5.046 1.00 97.12 106 SER A CA 1
ATOM 866 C C . SER A 1 106 ? 5.703 -11.074 -4.196 1.00 97.12 106 SER A C 1
ATOM 868 O O . SER A 1 106 ? 4.713 -10.481 -4.629 1.00 97.12 106 SER A O 1
ATOM 870 N N . ILE A 1 107 ? 5.774 -11.517 -2.941 1.00 97.88 107 ILE A N 1
ATOM 871 C CA . ILE A 1 107 ? 4.819 -11.185 -1.889 1.00 97.88 107 ILE A CA 1
ATOM 872 C C . ILE A 1 107 ? 5.580 -10.795 -0.625 1.00 97.88 107 ILE A C 1
ATOM 874 O O . ILE A 1 107 ? 6.587 -11.409 -0.273 1.00 97.88 107 ILE A O 1
ATOM 878 N N . SER A 1 108 ? 5.089 -9.775 0.068 1.00 96.06 108 SER A N 1
ATOM 879 C CA . SER A 1 108 ? 5.610 -9.332 1.358 1.00 96.06 108 SER A CA 1
ATOM 880 C C . SER A 1 108 ? 4.497 -9.276 2.395 1.00 96.06 108 SER A C 1
ATOM 882 O O . SER A 1 108 ? 3.336 -9.026 2.066 1.00 96.06 108 SER A O 1
ATOM 884 N N . PHE A 1 109 ? 4.864 -9.507 3.653 1.00 95.19 109 PHE A N 1
ATOM 885 C CA . PHE A 1 109 ? 3.961 -9.445 4.795 1.00 95.19 109 PHE A CA 1
ATOM 886 C C . PHE A 1 109 ? 4.494 -8.435 5.797 1.00 95.19 109 PHE A C 1
ATOM 888 O O . PHE A 1 109 ? 5.680 -8.436 6.127 1.00 95.19 109 PHE A O 1
ATOM 895 N N . ILE A 1 110 ? 3.615 -7.557 6.265 1.00 92.62 110 ILE A N 1
ATOM 896 C CA . ILE A 1 110 ? 3.952 -6.523 7.233 1.00 92.62 110 ILE A CA 1
ATOM 897 C C . ILE A 1 110 ? 2.907 -6.536 8.341 1.00 92.62 110 ILE A C 1
ATOM 899 O O . ILE A 1 110 ? 1.744 -6.199 8.121 1.00 92.62 110 ILE A O 1
ATOM 903 N N . GLU A 1 111 ? 3.352 -6.856 9.546 1.00 93.31 111 GLU A N 1
ATOM 904 C CA . GLU A 1 111 ? 2.588 -6.700 10.778 1.00 93.31 111 GLU A CA 1
ATOM 905 C C . GLU A 1 111 ? 2.941 -5.354 11.423 1.00 93.31 111 GLU A C 1
ATOM 907 O O . GLU A 1 111 ? 4.105 -4.943 11.450 1.00 93.31 111 GLU A O 1
ATOM 912 N N . LYS A 1 112 ? 1.930 -4.611 11.880 1.00 87.94 112 LYS A N 1
ATOM 913 C CA . LYS A 1 112 ? 2.100 -3.294 12.503 1.00 87.94 112 LYS A CA 1
ATOM 914 C C . LYS A 1 112 ? 1.259 -3.196 13.762 1.00 87.94 112 LYS A C 1
ATOM 916 O O . LYS A 1 112 ? 0.032 -3.263 13.698 1.00 87.94 112 LYS A O 1
ATOM 921 N N . MET A 1 113 ? 1.936 -2.917 14.868 1.00 90.62 113 MET A N 1
ATOM 922 C CA . MET A 1 113 ? 1.328 -2.562 16.145 1.00 90.62 113 MET A CA 1
ATOM 923 C C . MET A 1 113 ? 1.481 -1.062 16.393 1.00 90.62 113 MET A C 1
ATOM 925 O O . MET A 1 113 ? 2.523 -0.476 16.088 1.00 90.62 113 MET A O 1
ATOM 929 N N . ARG A 1 114 ? 0.439 -0.432 16.937 1.00 85.06 114 ARG A N 1
ATOM 930 C CA . ARG A 1 114 ? 0.528 0.938 17.442 1.00 85.06 114 ARG A CA 1
ATOM 931 C C . ARG A 1 114 ? 1.347 0.920 18.732 1.00 85.06 114 ARG A C 1
ATOM 933 O O . ARG A 1 114 ? 1.054 0.139 19.633 1.00 85.06 114 ARG A O 1
ATOM 940 N N . LEU A 1 115 ? 2.372 1.764 18.803 1.00 80.19 115 LEU A N 1
ATOM 941 C CA . LEU A 1 115 ? 3.110 1.966 20.046 1.00 80.19 115 LEU A CA 1
ATOM 942 C C . LEU A 1 115 ? 2.255 2.789 2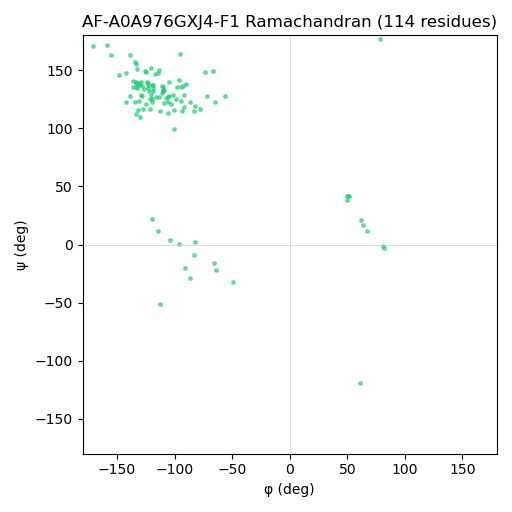1.032 1.00 80.19 115 LEU A C 1
ATOM 944 O O . LEU A 1 115 ? 1.447 3.598 20.563 1.00 80.19 115 LEU A O 1
ATOM 948 N N . PRO A 1 116 ? 2.403 2.565 22.350 1.00 73.69 116 PRO A N 1
ATOM 949 C CA . PRO A 1 116 ? 1.725 3.344 23.387 1.00 73.69 116 PRO A CA 1
ATOM 950 C C . PRO A 1 116 ? 1.965 4.853 23.277 1.00 73.69 116 PRO A C 1
ATOM 952 O O . PRO A 1 116 ? 3.076 5.247 22.850 1.00 73.69 116 PRO A O 1
#

Nearest PDB structures (foldseek):
  7sfp-assembly1_A  TM=6.738E-01  e=2.863E-01  Streptomyces ossamyceticus
  8f0y-assembly1_A  TM=5.850E-01  e=3.684E-01  Diploptera punctata
  7q02-assembly1_A  TM=5.892E-01  e=1.118E+00  Diploptera punctata
  2yg2-assembly1_A  TM=5.042E-01  e=5.341E+00  Homo sapiens

Sequence (116 aa):
MELKGNFTIWIQGNQYHQVNNYEYSDGSRVQLNFQGEFEQRILKLYSSSYSDFPAIAWDAGQETVCFRANKTEDNVLITFMETMTLLSENHRVRSTQAFLNGVFDSISFIEKMRLP

pLDDT: mean 91.47, std 8.34, range [47.0, 98.25]

Radius of gyration: 15.02 Å; Cα contacts (8 Å, |Δi|>4): 260; chains: 1; bounding box: 42×29×42 Å

Secondary structure (DSSP, 8-state):
---EEEEEEEEETTEEEEEEEEE-TTS-EEEEEEEEEEETTEEEEEESS-TT-EEEEEEEETTEEEEEEEEEETTEEEEEEEEEEEEETTEEEEEEEEEETTEEEEEEEEEEE---